Protein AF-A0A645GFH3-F1 (afdb_monomer_lite)

Sequence (127 aa):
MVKELVARLLRKVIYNSPSDTGTLKNGWVVETQREAEIRGAFGVNPNVTAYVKNIHVNMVGNVAEFIVDNPVEYAVYVEYGHRTSSHNRWVPGVFMLTISEKELQQNADKIVQQRLERLLRSVFDGH

Structure (mmCIF, N/CA/C/O backbone):
data_AF-A0A645GFH3-F1
#
_entry.id   AF-A0A645GFH3-F1
#
loop_
_atom_site.group_PDB
_atom_site.id
_atom_site.type_symbol
_atom_site.label_atom_id
_atom_site.label_alt_id
_atom_site.label_comp_id
_atom_site.label_asym_id
_atom_site.label_entity_id
_atom_site.label_seq_id
_atom_site.pdbx_PDB_ins_code
_atom_site.Cartn_x
_atom_site.Cartn_y
_atom_site.Cartn_z
_atom_site.occupancy
_atom_site.B_iso_or_equiv
_atom_site.auth_seq_id
_atom_site.auth_comp_id
_atom_site.auth_asym_id
_atom_site.auth_atom_id
_atom_site.pdbx_PDB_model_num
ATOM 1 N N . MET A 1 1 ? -12.978 2.933 12.411 1.00 80.75 1 MET A N 1
ATOM 2 C CA . MET A 1 1 ? -11.882 2.039 12.843 1.00 80.75 1 MET A CA 1
ATOM 3 C C . MET A 1 1 ? -11.250 1.325 11.653 1.00 80.75 1 MET A C 1
ATOM 5 O O . MET A 1 1 ? -10.073 1.540 11.426 1.00 80.75 1 MET A O 1
ATOM 9 N N . VAL A 1 2 ? -12.011 0.583 10.836 1.00 87.81 2 VAL A N 1
ATOM 10 C CA . VAL A 1 2 ? -11.480 -0.155 9.665 1.00 87.81 2 VAL A CA 1
ATOM 11 C C . VAL A 1 2 ? -10.651 0.728 8.726 1.00 87.81 2 VAL A C 1
ATOM 13 O O . VAL A 1 2 ? -9.484 0.443 8.497 1.00 87.81 2 VAL A O 1
ATOM 16 N N . LYS A 1 3 ? -11.187 1.876 8.288 1.00 91.38 3 LYS A N 1
ATOM 17 C CA . LYS A 1 3 ? -10.447 2.843 7.455 1.00 91.38 3 LYS A CA 1
ATOM 18 C C . LYS A 1 3 ? -9.120 3.316 8.078 1.00 91.38 3 LYS A C 1
ATOM 20 O O . LYS A 1 3 ? -8.170 3.587 7.357 1.00 91.38 3 LYS A O 1
ATOM 25 N N . GLU A 1 4 ? -9.011 3.384 9.408 1.00 91.12 4 GLU A N 1
ATOM 26 C CA . GLU A 1 4 ? -7.737 3.715 10.067 1.00 91.12 4 GLU A CA 1
ATOM 27 C C . GLU A 1 4 ? -6.715 2.580 9.916 1.00 91.12 4 GLU A C 1
ATOM 29 O O . GLU A 1 4 ? -5.546 2.852 9.645 1.00 91.12 4 GLU A O 1
ATOM 34 N N . LEU A 1 5 ? -7.147 1.323 10.048 1.00 91.25 5 LEU A N 1
ATOM 35 C CA . LEU A 1 5 ? -6.289 0.156 9.832 1.00 91.25 5 LEU A CA 1
ATOM 36 C C . LEU A 1 5 ? -5.828 0.072 8.373 1.00 91.25 5 LEU A C 1
ATOM 38 O O . LEU A 1 5 ? -4.632 -0.072 8.136 1.00 91.25 5 LEU A O 1
ATOM 42 N N . VAL A 1 6 ? -6.733 0.290 7.411 1.00 93.44 6 VAL A N 1
ATOM 43 C CA . VAL A 1 6 ? -6.389 0.369 5.978 1.00 93.44 6 VAL A CA 1
ATOM 44 C C . VAL A 1 6 ? -5.367 1.480 5.724 1.00 93.44 6 VAL A C 1
ATOM 46 O O . VAL A 1 6 ? -4.348 1.256 5.079 1.00 93.44 6 VAL A O 1
ATOM 49 N N . ALA A 1 7 ? -5.579 2.678 6.279 1.00 95.38 7 ALA A N 1
ATOM 50 C CA . ALA A 1 7 ? -4.629 3.778 6.124 1.00 95.38 7 ALA A CA 1
ATOM 51 C C . ALA A 1 7 ? -3.250 3.456 6.719 1.00 95.38 7 ALA A C 1
ATOM 53 O O . ALA A 1 7 ? -2.231 3.875 6.172 1.00 95.38 7 ALA A O 1
ATOM 54 N N . ARG A 1 8 ? -3.191 2.725 7.837 1.00 95.00 8 ARG A N 1
ATOM 55 C CA . ARG A 1 8 ? -1.926 2.284 8.442 1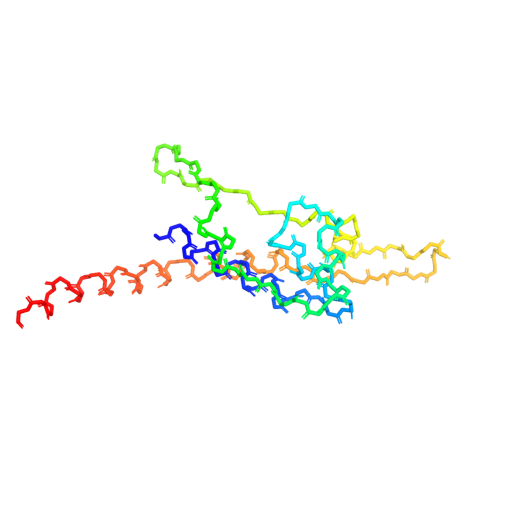.00 95.00 8 ARG A CA 1
ATOM 56 C C . ARG A 1 8 ? -1.227 1.236 7.583 1.00 95.00 8 ARG A C 1
ATOM 58 O O . ARG A 1 8 ? -0.021 1.369 7.389 1.00 95.00 8 ARG A O 1
ATOM 65 N N . LEU A 1 9 ? -1.972 0.267 7.046 1.00 95.56 9 LEU A N 1
ATOM 66 C CA . LEU A 1 9 ? -1.456 -0.718 6.094 1.00 95.56 9 LEU A CA 1
ATOM 67 C C . LEU A 1 9 ? -0.838 -0.021 4.881 1.00 95.56 9 LEU A C 1
ATOM 69 O O . LEU A 1 9 ? 0.336 -0.221 4.589 1.00 95.56 9 LEU A O 1
ATOM 73 N N . LEU A 1 10 ? -1.603 0.870 4.242 1.00 97.06 10 LEU A N 1
ATOM 74 C CA . LEU A 1 10 ? -1.177 1.599 3.048 1.00 97.06 10 LEU A CA 1
ATOM 75 C C . LEU A 1 10 ? 0.064 2.460 3.303 1.00 97.06 10 LEU A C 1
ATOM 77 O O . LEU A 1 10 ? 1.001 2.461 2.513 1.00 97.06 10 LEU A O 1
ATOM 81 N N . ARG A 1 11 ? 0.128 3.165 4.437 1.00 97.19 11 ARG A N 1
ATOM 82 C CA . ARG A 1 11 ? 1.332 3.935 4.792 1.00 97.19 11 ARG A CA 1
ATOM 83 C C . ARG A 1 11 ? 2.558 3.042 4.963 1.00 97.19 11 ARG A C 1
ATOM 85 O O . ARG A 1 11 ? 3.637 3.436 4.534 1.00 97.19 11 ARG A O 1
ATOM 92 N N . LYS A 1 12 ? 2.402 1.868 5.583 1.00 96.62 12 LYS A N 1
ATOM 93 C CA . LYS A 1 12 ? 3.500 0.912 5.773 1.00 96.62 12 LYS A CA 1
ATOM 94 C C . LYS A 1 12 ? 3.963 0.314 4.450 1.00 96.62 12 LYS A C 1
ATOM 96 O O . LYS A 1 12 ? 5.155 0.355 4.167 1.00 96.62 12 LYS A O 1
ATOM 101 N N . VAL A 1 13 ? 3.040 -0.145 3.606 1.00 97.19 13 VAL A N 1
ATOM 102 C CA . VAL A 1 13 ? 3.410 -0.757 2.324 1.00 97.19 13 VAL A CA 1
ATOM 103 C C . VAL A 1 13 ? 4.068 0.257 1.390 1.00 97.19 13 VAL A C 1
ATOM 105 O O . VAL A 1 13 ? 5.085 -0.054 0.777 1.00 97.19 13 VAL A O 1
ATOM 108 N N . ILE A 1 14 ? 3.590 1.506 1.360 1.00 96.94 14 ILE A N 1
ATOM 109 C CA . ILE A 1 14 ? 4.217 2.595 0.593 1.00 96.94 14 ILE A CA 1
ATOM 110 C C . ILE A 1 14 ? 5.607 2.937 1.141 1.00 96.94 14 ILE A C 1
ATOM 112 O O . ILE A 1 14 ? 6.514 3.231 0.362 1.00 96.94 14 ILE A O 1
ATOM 116 N N . TYR A 1 15 ? 5.792 2.902 2.464 1.00 95.81 15 TYR A N 1
ATOM 117 C CA . TYR A 1 15 ? 7.098 3.113 3.092 1.00 95.81 15 TYR A CA 1
ATOM 118 C C . TYR A 1 15 ? 8.093 2.002 2.729 1.00 95.81 15 TYR A C 1
ATOM 120 O O . TYR A 1 15 ? 9.229 2.301 2.369 1.00 95.81 15 TYR A O 1
ATOM 128 N N . ASN A 1 16 ? 7.643 0.746 2.753 1.00 95.44 16 ASN A N 1
ATOM 129 C CA . ASN A 1 16 ? 8.451 -0.425 2.406 1.00 95.44 16 ASN A CA 1
ATOM 130 C C . ASN A 1 16 ? 8.663 -0.589 0.892 1.00 95.44 16 ASN A C 1
ATOM 132 O O . ASN A 1 16 ? 9.517 -1.364 0.471 1.00 95.44 16 ASN A O 1
ATOM 136 N N . SER A 1 17 ? 7.901 0.129 0.065 1.00 95.56 17 SER A N 1
ATOM 137 C CA . SER A 1 17 ? 8.043 0.075 -1.387 1.00 95.56 17 SER A CA 1
ATOM 138 C C . SER A 1 17 ? 9.304 0.809 -1.852 1.00 95.56 17 SER A C 1
ATOM 140 O O . SER A 1 17 ? 9.501 1.974 -1.482 1.00 95.56 17 SER A O 1
ATOM 142 N N . PRO A 1 18 ? 10.135 0.192 -2.711 1.00 93.75 18 PRO A N 1
ATOM 143 C CA . PRO A 1 18 ? 11.244 0.876 -3.363 1.00 93.75 18 PRO A CA 1
ATOM 144 C C . PRO A 1 18 ? 10.805 2.145 -4.100 1.00 93.75 18 PRO A C 1
ATOM 146 O O . PRO A 1 18 ? 9.669 2.272 -4.557 1.00 93.75 18 PRO A O 1
ATOM 149 N N . SER A 1 19 ? 11.724 3.104 -4.200 1.00 86.62 19 SER A N 1
ATOM 150 C CA . SER A 1 19 ? 11.493 4.382 -4.871 1.00 86.62 19 SER A CA 1
ATOM 151 C C . SER A 1 19 ? 12.449 4.505 -6.050 1.00 86.62 19 SER A C 1
ATOM 153 O O . SER A 1 19 ? 13.606 4.866 -5.863 1.00 86.62 19 SER A O 1
ATOM 155 N N . ASP A 1 20 ? 11.968 4.175 -7.243 1.00 82.81 20 ASP A N 1
ATOM 156 C CA . ASP A 1 20 ? 12.676 4.344 -8.512 1.00 82.81 20 ASP A CA 1
ATOM 157 C C . ASP A 1 20 ? 12.148 5.585 -9.258 1.00 82.81 20 ASP A C 1
ATOM 159 O O . ASP A 1 20 ? 12.737 6.659 -9.198 1.00 82.81 20 ASP A O 1
ATOM 163 N N . THR A 1 21 ? 10.981 5.457 -9.879 1.00 83.50 21 THR A N 1
ATOM 164 C CA . THR A 1 21 ? 10.219 6.475 -10.607 1.00 83.50 21 THR A CA 1
ATOM 165 C C . THR A 1 21 ? 9.004 6.948 -9.807 1.00 83.50 21 THR A C 1
ATOM 167 O O . THR A 1 21 ? 8.289 7.848 -10.226 1.00 83.50 21 THR A O 1
ATOM 170 N N . GLY A 1 22 ? 8.728 6.322 -8.658 1.00 91.19 22 GLY A N 1
ATOM 171 C CA . GLY A 1 22 ? 7.527 6.580 -7.858 1.00 91.19 22 GLY A CA 1
ATOM 172 C C . GLY A 1 22 ? 6.282 5.832 -8.346 1.00 91.19 22 GLY A C 1
ATOM 173 O O . GLY A 1 22 ? 5.265 5.856 -7.651 1.00 91.19 22 GLY A O 1
ATOM 174 N N . THR A 1 23 ? 6.364 5.122 -9.475 1.00 96.31 23 THR A N 1
ATOM 175 C CA . THR A 1 23 ? 5.276 4.305 -10.038 1.00 96.31 23 THR A CA 1
ATOM 176 C C . THR A 1 23 ? 4.795 3.259 -9.036 1.00 96.31 23 THR A C 1
ATOM 178 O O . THR A 1 23 ? 3.620 3.234 -8.681 1.00 96.31 23 THR A O 1
ATOM 181 N N . LEU A 1 24 ? 5.712 2.466 -8.473 1.00 96.62 24 LEU A N 1
ATOM 182 C CA . LEU A 1 24 ? 5.364 1.387 -7.545 1.00 96.62 24 LEU A CA 1
ATOM 183 C C . LEU A 1 24 ? 4.672 1.895 -6.270 1.00 96.62 24 LEU A C 1
ATOM 185 O O . LEU A 1 24 ? 3.705 1.298 -5.803 1.00 96.62 24 LEU A O 1
ATOM 189 N N . LYS A 1 25 ? 5.131 3.033 -5.734 1.00 97.25 25 LYS A N 1
ATOM 190 C CA . LYS A 1 25 ? 4.520 3.689 -4.568 1.00 97.25 25 LYS A CA 1
ATOM 191 C C . LYS A 1 25 ? 3.129 4.234 -4.875 1.00 97.25 25 LYS A C 1
ATOM 193 O O . LYS A 1 25 ? 2.243 4.131 -4.030 1.00 97.25 25 LYS A O 1
ATOM 198 N N . ASN A 1 26 ? 2.941 4.821 -6.057 1.00 97.00 26 ASN A N 1
ATOM 199 C CA . ASN A 1 26 ? 1.637 5.316 -6.493 1.00 97.00 26 ASN A CA 1
ATOM 200 C C . ASN A 1 26 ? 0.658 4.179 -6.802 1.00 97.00 26 ASN A C 1
ATOM 202 O O . ASN A 1 26 ? -0.530 4.365 -6.566 1.00 97.00 26 ASN A O 1
ATOM 206 N N . GLY A 1 27 ? 1.146 3.009 -7.226 1.00 97.00 27 GLY A N 1
ATOM 207 C CA . GLY A 1 27 ? 0.339 1.812 -7.470 1.00 97.00 27 GLY A CA 1
ATOM 208 C C . GLY A 1 27 ? -0.576 1.425 -6.302 1.00 97.00 27 GLY A C 1
ATOM 209 O O . GLY A 1 27 ? -1.697 1.000 -6.521 1.00 97.00 27 GLY A O 1
ATOM 210 N N . TRP A 1 28 ? -0.170 1.675 -5.056 1.00 97.12 28 TRP A N 1
ATOM 211 C CA . TRP A 1 28 ? -0.988 1.370 -3.871 1.00 97.12 28 TRP A CA 1
ATOM 212 C C . TRP A 1 28 ? -2.205 2.285 -3.655 1.00 97.12 28 TRP A C 1
ATOM 214 O O . TRP A 1 28 ? -2.968 2.070 -2.713 1.00 97.12 28 TRP A O 1
ATOM 224 N N . VAL A 1 29 ? -2.352 3.359 -4.436 1.00 96.75 29 VAL A N 1
ATOM 225 C CA . VAL A 1 29 ? -3.429 4.355 -4.272 1.00 96.75 29 VAL A CA 1
ATOM 226 C C . VAL A 1 29 ? -4.119 4.715 -5.591 1.00 96.75 29 VAL A C 1
ATOM 228 O O . VAL A 1 29 ? -4.703 5.797 -5.697 1.00 96.75 29 VAL A O 1
ATOM 231 N N . VAL A 1 30 ? -4.024 3.838 -6.590 1.00 96.31 30 VAL A N 1
ATOM 232 C CA . VAL A 1 30 ? -4.632 3.991 -7.919 1.00 96.31 30 VAL A CA 1
ATOM 233 C C . VAL A 1 30 ? -5.137 2.647 -8.429 1.00 96.31 30 VAL A C 1
ATOM 235 O O . VAL A 1 30 ? -4.684 1.604 -7.974 1.00 96.31 30 VAL A O 1
ATOM 238 N N . GLU A 1 31 ? -6.042 2.673 -9.403 1.00 94.19 31 GLU A N 1
ATOM 239 C CA . GLU A 1 31 ? -6.673 1.454 -9.930 1.00 94.19 31 GLU A CA 1
ATOM 240 C C . GLU A 1 31 ? -5.916 0.845 -11.117 1.00 94.19 31 GLU A C 1
ATOM 242 O O . GLU A 1 31 ? -6.107 -0.320 -11.453 1.00 94.19 31 GLU A O 1
ATOM 247 N N . THR A 1 32 ? -5.064 1.624 -11.795 1.00 97.12 32 THR A N 1
ATOM 248 C CA . THR A 1 32 ? -4.397 1.178 -13.027 1.00 97.12 32 THR A CA 1
ATOM 249 C C . THR A 1 32 ? -2.909 1.495 -13.033 1.00 97.12 32 THR A C 1
ATOM 251 O O . THR A 1 32 ? -2.470 2.530 -12.523 1.00 97.12 32 THR A O 1
ATOM 254 N N . GLN A 1 33 ? -2.124 0.638 -13.693 1.00 97.19 33 GLN A N 1
ATOM 255 C CA . GLN A 1 33 ? -0.695 0.873 -13.908 1.00 97.19 33 GLN A CA 1
ATOM 256 C C . GLN A 1 33 ? -0.437 2.198 -14.634 1.00 97.19 33 GLN A C 1
ATOM 258 O O . GLN A 1 33 ? 0.432 2.960 -14.224 1.00 97.19 33 GLN A O 1
ATOM 263 N N . ARG A 1 34 ? -1.231 2.517 -15.664 1.00 97.56 34 ARG A N 1
ATOM 264 C CA . ARG A 1 34 ? -1.081 3.765 -16.425 1.00 97.56 34 ARG A CA 1
ATOM 265 C C . ARG A 1 34 ? -1.215 5.001 -15.534 1.00 97.56 34 ARG A C 1
ATOM 267 O O . ARG A 1 34 ? -0.467 5.961 -15.699 1.00 97.56 34 ARG A O 1
ATOM 274 N N . GLU A 1 35 ? -2.160 5.003 -14.596 1.00 96.81 35 GLU A N 1
ATOM 275 C CA . GLU A 1 35 ? -2.292 6.110 -13.645 1.00 96.81 35 GLU A CA 1
ATOM 276 C C . GLU A 1 35 ? -1.080 6.186 -12.704 1.00 96.81 35 GLU A C 1
ATOM 278 O O . GLU A 1 35 ? -0.564 7.278 -12.452 1.00 96.81 35 GLU A O 1
ATOM 283 N N . ALA A 1 36 ? -0.584 5.039 -12.230 1.00 97.06 36 ALA A N 1
ATOM 284 C CA . ALA A 1 36 ? 0.612 4.970 -11.393 1.00 97.06 36 ALA A CA 1
ATOM 285 C C . ALA A 1 36 ? 1.843 5.557 -12.105 1.00 97.06 36 ALA A C 1
ATOM 287 O O . ALA A 1 36 ? 2.567 6.360 -11.514 1.00 97.06 36 ALA A O 1
ATOM 288 N N . GLU A 1 37 ? 2.044 5.199 -13.375 1.00 96.69 37 GLU A N 1
ATOM 289 C CA . GLU A 1 37 ? 3.141 5.676 -14.226 1.00 96.69 37 GLU A CA 1
ATOM 290 C C . GLU A 1 37 ? 3.059 7.185 -14.461 1.00 96.69 37 GLU A C 1
ATOM 292 O O . GLU A 1 37 ? 4.050 7.891 -14.286 1.00 96.69 37 GLU A O 1
ATOM 297 N N . ILE A 1 38 ? 1.870 7.701 -14.799 1.00 96.88 38 ILE A N 1
ATOM 298 C CA . ILE A 1 38 ? 1.636 9.142 -14.973 1.00 96.88 38 ILE A CA 1
ATOM 299 C C . ILE A 1 38 ? 2.007 9.883 -13.685 1.00 96.88 38 ILE A C 1
ATOM 301 O O . ILE A 1 38 ? 2.774 10.845 -13.710 1.00 96.88 38 ILE A O 1
ATOM 305 N N . ARG A 1 39 ? 1.507 9.423 -12.535 1.00 96.62 39 ARG A N 1
ATOM 306 C CA . ARG A 1 39 ? 1.792 10.048 -11.236 1.00 96.62 39 ARG A CA 1
ATOM 307 C C . ARG A 1 39 ? 3.273 9.987 -10.880 1.00 96.62 39 ARG A C 1
ATOM 309 O O . ARG A 1 39 ? 3.803 10.981 -10.389 1.00 96.62 39 ARG A O 1
ATOM 316 N N . GLY A 1 40 ? 3.934 8.862 -11.155 1.00 95.12 40 GLY A N 1
ATOM 317 C CA . GLY A 1 40 ? 5.378 8.707 -10.996 1.00 95.12 40 GLY A CA 1
ATOM 318 C C . GLY A 1 40 ? 6.162 9.700 -11.856 1.00 95.12 40 GLY A C 1
ATOM 319 O O . GLY A 1 40 ? 6.987 10.449 -11.337 1.00 95.12 40 GLY A O 1
ATOM 320 N N . ALA A 1 41 ? 5.824 9.804 -13.144 1.00 95.12 41 ALA A N 1
ATOM 321 C CA . ALA A 1 41 ? 6.462 10.726 -14.084 1.00 95.12 41 ALA A CA 1
ATOM 322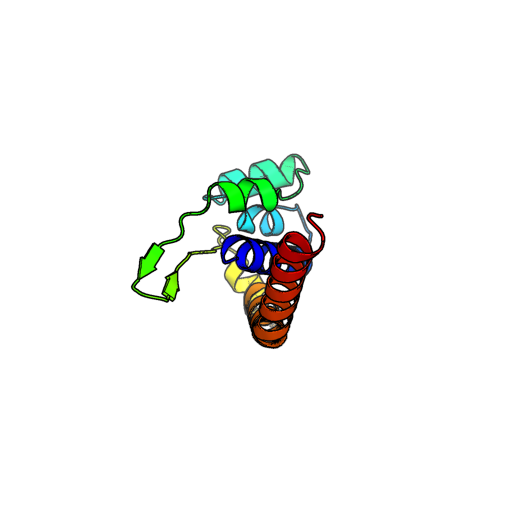 C C . ALA A 1 41 ? 6.329 12.204 -13.670 1.00 95.12 41 ALA A C 1
ATOM 324 O O . ALA A 1 41 ? 7.246 12.991 -13.895 1.00 95.12 41 ALA A O 1
ATOM 325 N N . PHE A 1 42 ? 5.217 12.577 -13.028 1.00 95.12 42 PHE A N 1
ATOM 326 C CA . PHE A 1 42 ? 4.991 13.926 -12.493 1.00 95.12 42 PHE A CA 1
ATOM 327 C C . PHE A 1 42 ? 5.463 14.117 -11.040 1.00 95.12 42 PHE A C 1
ATOM 329 O O . PHE A 1 42 ? 5.224 15.176 -10.459 1.00 95.12 42 PHE A O 1
ATOM 336 N N . GLY A 1 43 ? 6.113 13.122 -10.427 1.00 93.38 43 GLY A N 1
ATOM 337 C CA . GLY A 1 43 ? 6.618 13.218 -9.052 1.00 93.38 43 GLY A CA 1
ATOM 338 C C . GLY A 1 43 ? 5.518 13.371 -7.995 1.00 93.38 43 GLY A C 1
ATOM 339 O O . GLY A 1 43 ? 5.742 13.952 -6.932 1.00 93.38 43 GLY A O 1
ATOM 340 N N . VAL A 1 44 ? 4.310 12.884 -8.280 1.00 95.25 44 VAL A N 1
ATOM 341 C CA . VAL A 1 44 ? 3.169 12.970 -7.365 1.00 95.25 44 VAL A CA 1
ATOM 342 C C . VAL A 1 44 ? 3.357 11.978 -6.220 1.00 95.25 44 VAL A C 1
ATOM 344 O O . VAL A 1 44 ? 3.592 10.788 -6.435 1.00 95.25 44 VAL A O 1
ATOM 347 N N . ASN A 1 45 ? 3.197 12.457 -4.986 1.00 94.25 45 ASN A N 1
ATOM 348 C CA . ASN A 1 45 ? 3.224 11.599 -3.807 1.00 94.25 45 ASN A CA 1
ATOM 349 C C . ASN A 1 45 ? 1.877 10.875 -3.605 1.00 94.25 45 ASN A C 1
ATOM 351 O O . ASN A 1 45 ? 0.815 11.484 -3.792 1.00 94.25 45 ASN A O 1
ATOM 355 N N . PRO A 1 46 ? 1.887 9.608 -3.150 1.00 95.25 46 PRO A N 1
ATOM 356 C CA . PRO A 1 46 ? 0.667 8.884 -2.813 1.00 95.25 46 PRO A CA 1
ATOM 357 C C . PRO A 1 46 ? -0.162 9.594 -1.734 1.00 95.25 46 PRO A C 1
ATOM 359 O O . PRO A 1 46 ? 0.339 9.918 -0.655 1.00 95.25 46 PRO A O 1
ATOM 362 N N . ASN A 1 47 ? -1.460 9.784 -1.984 1.00 95.56 47 ASN A N 1
ATOM 363 C CA . ASN A 1 47 ? -2.382 10.374 -1.011 1.00 95.56 47 ASN A CA 1
ATOM 364 C C . ASN A 1 47 ? -3.274 9.297 -0.377 1.00 95.56 47 ASN A C 1
ATOM 366 O O . ASN A 1 47 ? -4.414 9.080 -0.789 1.00 95.56 47 ASN A O 1
ATOM 370 N N . VAL A 1 48 ? -2.749 8.645 0.664 1.00 96.88 48 VAL A N 1
ATOM 371 C CA . VAL A 1 48 ? -3.443 7.563 1.386 1.00 96.88 48 VAL A CA 1
ATOM 372 C C . VAL A 1 48 ? -4.776 8.026 1.973 1.00 96.88 48 VAL A C 1
ATOM 374 O O . VAL A 1 48 ? -5.762 7.298 1.922 1.00 96.88 48 VAL A O 1
ATOM 377 N N . THR A 1 49 ? -4.832 9.237 2.532 1.00 95.56 49 THR A N 1
ATOM 378 C CA . THR A 1 49 ? -6.052 9.750 3.173 1.00 95.56 49 THR A CA 1
ATOM 379 C C . THR A 1 49 ? -7.180 9.923 2.158 1.00 95.56 49 THR A C 1
ATOM 381 O O . THR A 1 49 ? -8.316 9.549 2.446 1.00 95.56 49 THR A O 1
ATOM 384 N N . ALA A 1 50 ? -6.872 10.456 0.971 1.00 94.88 50 ALA A N 1
ATOM 385 C CA . ALA A 1 50 ? -7.851 10.604 -0.101 1.00 94.88 50 ALA A CA 1
ATOM 386 C C . ALA A 1 50 ? -8.332 9.241 -0.621 1.00 94.88 50 ALA A C 1
ATOM 388 O O . ALA A 1 50 ? -9.537 9.036 -0.743 1.00 94.88 50 ALA A O 1
ATOM 389 N N . TYR A 1 51 ? -7.413 8.298 -0.840 1.00 95.06 51 TYR A N 1
ATOM 390 C CA . TYR A 1 51 ? -7.742 6.949 -1.306 1.00 95.06 51 TYR A CA 1
ATOM 391 C C . TYR A 1 51 ? -8.661 6.205 -0.322 1.00 95.06 51 TYR A C 1
ATOM 393 O O . TYR A 1 51 ? -9.764 5.783 -0.662 1.00 95.06 51 TYR A O 1
ATOM 401 N N . VAL A 1 52 ? -8.273 6.151 0.955 1.00 95.25 52 VAL A N 1
ATOM 402 C CA . VAL A 1 52 ? -9.031 5.467 2.017 1.00 95.25 52 VAL A CA 1
ATOM 403 C C . VAL A 1 52 ? -10.403 6.095 2.267 1.00 95.25 52 VAL A C 1
ATOM 405 O O . VAL A 1 52 ? -11.325 5.421 2.733 1.00 95.25 52 VAL A O 1
ATOM 408 N N . LYS A 1 53 ? -10.584 7.387 1.970 1.00 94.38 53 LYS A N 1
ATOM 409 C CA . LYS A 1 53 ? -11.903 8.020 2.072 1.00 94.38 53 LYS A CA 1
ATOM 410 C C . LYS A 1 53 ? -12.913 7.322 1.156 1.00 94.38 53 LYS A C 1
ATOM 412 O O . LYS A 1 53 ? -14.039 7.093 1.606 1.00 94.38 53 LYS A O 1
ATOM 417 N N . ASN A 1 54 ? -12.477 6.930 -0.040 1.00 93.31 54 ASN A N 1
ATOM 418 C CA . ASN A 1 54 ? -13.309 6.362 -1.098 1.00 93.31 54 ASN A CA 1
ATOM 419 C C . ASN A 1 54 ? -13.248 4.828 -1.190 1.00 93.31 54 ASN A C 1
ATOM 421 O O . ASN A 1 54 ? -14.018 4.254 -1.951 1.00 93.31 54 ASN A O 1
ATOM 425 N N . ILE A 1 55 ? -12.386 4.161 -0.411 1.00 92.75 55 ILE A N 1
ATOM 426 C CA . ILE A 1 55 ? -12.289 2.696 -0.435 1.00 92.75 55 ILE A CA 1
ATOM 427 C C . ILE A 1 55 ? -13.618 2.035 -0.047 1.00 92.75 55 ILE A C 1
ATOM 429 O O . ILE A 1 55 ? -14.278 2.442 0.923 1.00 92.75 55 ILE A O 1
ATOM 433 N N . HIS A 1 56 ? -13.983 0.999 -0.798 1.00 92.56 56 HIS A N 1
ATOM 434 C CA . HIS A 1 56 ? -15.136 0.164 -0.504 1.00 92.56 56 HIS A CA 1
ATOM 435 C C . HIS A 1 56 ? -14.807 -0.799 0.643 1.00 92.56 56 HIS A C 1
ATOM 437 O O . HIS A 1 56 ? -13.762 -1.449 0.639 1.00 92.56 56 HIS A O 1
ATOM 443 N N . VAL A 1 57 ? -15.688 -0.863 1.641 1.00 92.06 57 VAL A N 1
ATOM 444 C CA . VAL A 1 57 ? -15.566 -1.782 2.778 1.00 92.06 57 VAL A CA 1
ATOM 445 C C . VAL A 1 57 ? -16.867 -2.563 2.875 1.00 92.06 57 VAL A C 1
ATOM 447 O O . VAL A 1 57 ? -17.913 -1.976 3.155 1.00 92.06 57 VAL A O 1
ATOM 450 N N . ASN A 1 58 ? -16.782 -3.870 2.660 1.00 93.25 58 ASN A N 1
ATOM 451 C CA . ASN A 1 58 ? -17.897 -4.796 2.789 1.00 93.25 58 ASN A CA 1
ATOM 452 C C . ASN A 1 58 ? -18.002 -5.256 4.241 1.00 93.25 58 ASN A C 1
ATOM 454 O O . ASN A 1 58 ? -17.005 -5.630 4.853 1.00 93.25 58 ASN A O 1
ATOM 458 N N . MET A 1 59 ? -19.207 -5.224 4.802 1.00 90.50 59 MET A N 1
ATOM 459 C CA . MET A 1 59 ? -19.467 -5.728 6.149 1.00 90.50 59 MET A CA 1
ATOM 460 C C . MET A 1 59 ? -20.232 -7.044 6.040 1.00 90.50 59 MET A C 1
ATOM 462 O O . MET A 1 59 ? -21.374 -7.058 5.582 1.00 90.50 59 MET A O 1
ATOM 466 N N . VAL A 1 60 ? -19.611 -8.136 6.482 1.00 91.94 60 VAL A N 1
ATOM 467 C CA . VAL A 1 60 ? -20.218 -9.470 6.544 1.00 91.94 60 VAL A CA 1
ATOM 468 C C . VAL A 1 60 ? -20.328 -9.862 8.015 1.00 91.94 60 VAL A C 1
ATOM 470 O O . VAL A 1 60 ? -19.368 -10.307 8.643 1.00 91.94 60 VAL A O 1
ATOM 473 N N . GLY A 1 61 ? -21.499 -9.618 8.608 1.00 90.94 61 GLY A N 1
ATOM 474 C CA . GLY A 1 61 ? -21.701 -9.769 10.051 1.00 90.94 61 GLY A CA 1
ATOM 475 C C . GLY A 1 61 ? -20.819 -8.801 10.848 1.00 90.94 61 GLY A C 1
ATOM 476 O O . GLY A 1 61 ? -21.003 -7.587 10.781 1.00 90.94 61 GLY A O 1
ATOM 477 N N . ASN A 1 62 ? -19.862 -9.340 11.604 1.00 87.19 62 ASN A N 1
ATOM 478 C CA . ASN A 1 62 ? -18.867 -8.580 12.369 1.00 87.19 6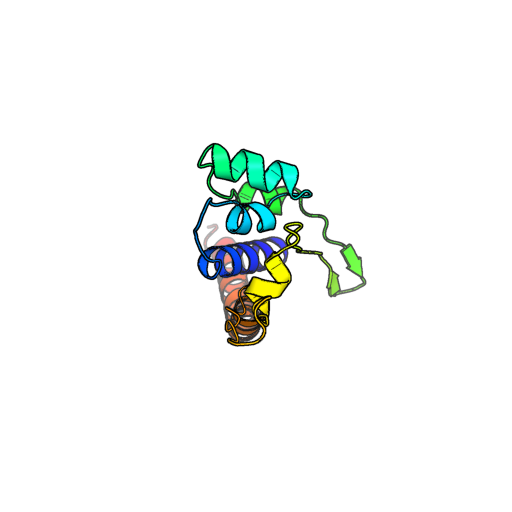2 ASN A CA 1
ATOM 479 C C . ASN A 1 62 ? -17.499 -8.469 11.666 1.00 87.19 62 ASN A C 1
ATOM 481 O O . ASN A 1 62 ? -16.568 -7.908 12.246 1.00 87.19 62 ASN A O 1
ATOM 485 N N . VAL A 1 63 ? -17.369 -8.987 10.443 1.00 87.69 63 VAL A N 1
ATOM 486 C CA . VAL A 1 63 ? -16.133 -8.945 9.655 1.00 87.69 63 VAL A CA 1
ATOM 487 C C . VAL A 1 63 ? -16.196 -7.787 8.665 1.00 87.69 63 VAL A C 1
ATOM 489 O O . VAL A 1 63 ? -17.204 -7.589 7.986 1.00 87.69 63 VAL A O 1
ATOM 492 N N . ALA A 1 64 ? -15.112 -7.016 8.597 1.00 89.19 64 ALA A N 1
ATOM 493 C CA . ALA A 1 64 ? -14.928 -5.969 7.604 1.00 89.19 64 ALA A CA 1
ATOM 494 C C . ALA A 1 64 ? -13.930 -6.434 6.542 1.00 89.19 64 ALA A C 1
ATOM 496 O O . ALA A 1 64 ? -12.770 -6.699 6.8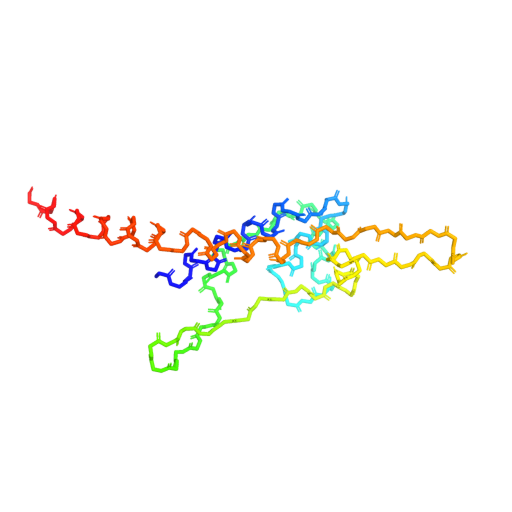57 1.00 89.19 64 ALA A O 1
ATOM 497 N N . GLU A 1 65 ? -14.375 -6.486 5.295 1.00 91.56 65 GLU A N 1
ATOM 498 C CA . GLU A 1 65 ? -13.593 -6.909 4.138 1.00 91.56 65 GLU A CA 1
ATOM 499 C C . GLU A 1 65 ? -13.298 -5.710 3.234 1.00 91.56 65 GLU A C 1
ATOM 501 O O . GLU A 1 65 ? -14.149 -4.851 2.998 1.00 91.56 65 GLU A O 1
ATOM 506 N N . PHE A 1 66 ? -12.071 -5.637 2.730 1.00 91.06 66 PHE A N 1
ATOM 507 C CA . PHE A 1 66 ? -11.623 -4.617 1.788 1.00 91.06 66 PHE A CA 1
ATOM 508 C C . PHE A 1 66 ? -10.515 -5.203 0.911 1.00 91.06 66 PHE A C 1
ATOM 510 O O . PHE A 1 66 ? -9.859 -6.168 1.301 1.00 91.06 66 PHE A O 1
ATOM 517 N N . ILE A 1 67 ? -10.289 -4.603 -0.256 1.00 90.94 67 ILE A N 1
ATOM 518 C CA . ILE A 1 67 ? -9.241 -5.023 -1.189 1.00 90.94 67 ILE A CA 1
ATOM 519 C C . ILE A 1 67 ? -8.210 -3.901 -1.298 1.00 90.94 67 ILE A C 1
ATOM 521 O O . ILE A 1 67 ? -8.561 -2.728 -1.426 1.00 90.94 67 ILE A O 1
ATOM 525 N N . VAL A 1 68 ? -6.936 -4.274 -1.197 1.00 91.19 68 VAL A N 1
ATOM 526 C CA . VAL A 1 68 ? -5.789 -3.422 -1.513 1.00 91.19 68 VAL A CA 1
ATOM 527 C C . VAL A 1 68 ? -4.882 -4.226 -2.426 1.00 91.19 68 VAL A C 1
ATOM 529 O O . VAL A 1 68 ? -4.367 -5.268 -2.026 1.00 91.19 68 VAL A O 1
ATOM 532 N N . ASP A 1 69 ? -4.675 -3.720 -3.628 1.00 94.62 69 ASP A N 1
ATOM 533 C CA . ASP A 1 69 ? -3.795 -4.289 -4.633 1.00 94.62 69 ASP A CA 1
ATOM 534 C C . ASP A 1 69 ? -2.859 -3.214 -5.200 1.00 94.62 69 ASP A C 1
ATOM 536 O O . ASP A 1 69 ? -2.992 -2.021 -4.919 1.00 94.62 69 ASP A O 1
ATOM 540 N N . ASN A 1 70 ? -1.848 -3.663 -5.941 1.00 96.94 70 ASN A N 1
ATOM 541 C CA . ASN A 1 70 ? -0.962 -2.794 -6.698 1.00 96.94 70 ASN A CA 1
ATOM 542 C C . ASN A 1 70 ? -1.058 -3.217 -8.171 1.00 96.94 70 ASN A C 1
ATOM 544 O O . ASN A 1 70 ? -0.620 -4.325 -8.491 1.00 96.94 70 ASN A O 1
ATOM 548 N N . PRO A 1 71 ? -1.603 -2.372 -9.064 1.00 97.06 71 PRO A N 1
ATOM 549 C CA . PRO A 1 71 ? -1.877 -2.744 -10.447 1.00 97.06 71 PRO A CA 1
ATOM 550 C C . PRO A 1 71 ? -0.613 -2.777 -11.316 1.00 97.06 71 PRO A C 1
ATOM 552 O O . PRO A 1 71 ? -0.700 -3.071 -12.504 1.00 97.06 71 PRO A O 1
ATOM 555 N N . VAL A 1 72 ? 0.554 -2.431 -10.764 1.00 97.00 72 VAL A N 1
ATOM 556 C CA . VAL A 1 72 ? 1.827 -2.433 -11.485 1.00 97.00 72 VAL A CA 1
ATOM 557 C C . VAL A 1 72 ? 2.262 -3.875 -11.739 1.00 97.00 72 VAL A C 1
ATOM 559 O O . VAL A 1 72 ? 2.528 -4.621 -10.799 1.00 97.00 72 VAL A O 1
ATOM 562 N N . GLU A 1 73 ? 2.397 -4.250 -13.011 1.00 95.56 73 GLU A N 1
ATOM 563 C CA . GLU A 1 73 ? 2.682 -5.622 -13.457 1.00 95.56 73 GLU A CA 1
ATOM 564 C C . GLU A 1 73 ? 3.909 -6.227 -12.762 1.00 95.56 73 GLU A C 1
ATOM 566 O O . GLU A 1 73 ? 3.902 -7.385 -12.341 1.00 95.56 73 GLU A O 1
ATOM 571 N N . TYR A 1 74 ? 4.956 -5.422 -12.562 1.00 94.31 74 TYR A N 1
ATOM 572 C CA . TYR A 1 74 ? 6.186 -5.890 -11.935 1.00 94.31 74 TYR A CA 1
ATOM 573 C C . TYR A 1 74 ? 6.172 -5.884 -10.397 1.00 94.31 74 TYR A C 1
ATOM 575 O O . TYR A 1 74 ? 7.156 -6.304 -9.782 1.00 94.31 74 TYR A O 1
ATOM 583 N N . ALA A 1 75 ? 5.086 -5.444 -9.748 1.00 96.06 75 ALA A N 1
ATOM 584 C CA . ALA A 1 75 ? 5.007 -5.346 -8.288 1.00 96.06 75 ALA A CA 1
ATOM 585 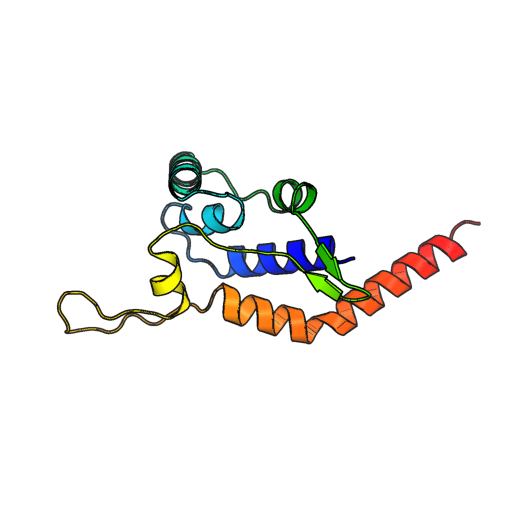C C . ALA A 1 75 ? 5.227 -6.700 -7.600 1.00 96.06 75 ALA A C 1
ATOM 587 O O . ALA A 1 75 ? 5.927 -6.768 -6.592 1.00 96.06 75 ALA A O 1
ATOM 588 N N . VAL A 1 76 ? 4.709 -7.789 -8.177 1.00 95.38 76 VAL A N 1
ATOM 589 C CA . VAL A 1 76 ? 4.868 -9.150 -7.636 1.00 95.38 76 VAL A CA 1
ATOM 590 C C . VAL A 1 76 ? 6.333 -9.606 -7.611 1.00 95.38 76 VAL A C 1
ATOM 592 O O . VAL A 1 76 ? 6.772 -10.254 -6.660 1.00 95.38 76 VAL A O 1
ATOM 595 N N . TYR A 1 77 ? 7.121 -9.213 -8.616 1.00 94.81 77 TYR A N 1
ATOM 596 C CA . TYR A 1 77 ? 8.548 -9.530 -8.691 1.00 94.81 77 TYR A CA 1
ATOM 597 C C . TYR A 1 77 ? 9.371 -8.733 -7.679 1.00 94.81 77 TYR A C 1
ATOM 599 O O . TYR A 1 77 ? 10.443 -9.181 -7.275 1.00 94.81 77 TYR A O 1
ATOM 607 N N . VAL A 1 78 ? 8.883 -7.556 -7.277 1.00 95.56 78 VAL A N 1
ATOM 608 C CA . VAL A 1 78 ? 9.473 -6.760 -6.195 1.00 95.56 78 VAL A CA 1
ATOM 609 C C . VAL A 1 78 ? 9.042 -7.302 -4.835 1.00 95.56 78 VAL A C 1
ATOM 611 O O . VAL A 1 78 ? 9.855 -7.342 -3.917 1.00 95.56 78 VAL A O 1
ATOM 614 N N . GLU A 1 79 ? 7.798 -7.764 -4.700 1.00 97.00 79 GLU A N 1
ATOM 615 C CA . GLU A 1 79 ? 7.281 -8.365 -3.468 1.00 97.00 79 GLU A CA 1
ATOM 616 C C . GLU A 1 79 ? 8.060 -9.637 -3.111 1.00 97.00 79 GLU A C 1
ATOM 618 O O . GLU A 1 79 ? 8.646 -9.711 -2.032 1.00 97.00 79 GLU A O 1
ATOM 623 N N . TYR A 1 80 ? 8.130 -10.604 -4.029 1.00 96.81 80 TYR A N 1
ATOM 624 C CA . TYR A 1 80 ? 8.650 -11.948 -3.742 1.00 96.81 80 TYR A CA 1
ATOM 625 C C . TYR A 1 80 ? 10.042 -12.231 -4.320 1.00 96.81 80 TYR A C 1
ATOM 627 O O . TYR A 1 80 ? 10.659 -13.246 -3.988 1.00 96.81 80 TYR A O 1
ATOM 635 N N . GLY A 1 81 ? 10.573 -11.325 -5.139 1.00 94.69 81 GLY A N 1
ATOM 636 C CA . GLY A 1 81 ? 11.817 -11.540 -5.867 1.00 94.69 81 GLY A CA 1
ATOM 637 C C . GLY A 1 81 ? 11.598 -12.302 -7.172 1.00 94.69 81 GLY A C 1
ATOM 638 O O . GLY A 1 81 ? 10.516 -12.816 -7.456 1.00 94.69 81 GLY A O 1
ATOM 639 N N . HIS A 1 82 ? 12.636 -12.356 -8.003 1.00 93.00 82 HIS A N 1
ATOM 640 C CA . HIS A 1 82 ? 12.574 -13.020 -9.303 1.00 93.00 82 HIS A CA 1
ATOM 641 C C . HIS A 1 82 ? 13.954 -13.476 -9.787 1.00 93.00 82 HIS A C 1
ATOM 643 O O . HIS A 1 82 ? 15.000 -12.977 -9.362 1.00 93.00 82 HIS A O 1
ATOM 649 N N . ARG A 1 83 ? 13.965 -14.432 -10.723 1.00 89.38 83 ARG A N 1
ATOM 650 C CA . ARG A 1 83 ? 15.169 -14.762 -11.494 1.00 89.38 83 ARG A CA 1
ATOM 651 C C . ARG A 1 83 ? 15.362 -13.726 -12.592 1.00 89.38 83 ARG A C 1
ATOM 653 O O . ARG A 1 83 ? 14.416 -13.361 -13.279 1.00 89.38 83 ARG A O 1
ATOM 660 N N . THR A 1 84 ? 16.602 -13.299 -12.781 1.00 84.12 84 THR A N 1
ATOM 661 C CA . THR A 1 84 ? 16.981 -12.466 -13.928 1.00 84.12 84 THR A CA 1
ATOM 662 C C . THR A 1 84 ? 16.870 -13.258 -15.232 1.00 84.12 84 THR A C 1
ATOM 664 O O . THR A 1 84 ? 17.157 -14.456 -15.259 1.00 84.12 84 THR A O 1
ATOM 667 N N . SER A 1 85 ? 16.503 -12.590 -16.329 1.00 78.75 85 SER A N 1
ATOM 668 C CA . SER A 1 85 ? 16.300 -13.217 -17.647 1.00 78.75 85 SER A CA 1
ATOM 669 C C . SER A 1 85 ? 17.547 -13.926 -18.194 1.00 78.75 85 SER A C 1
ATOM 671 O O . SER A 1 85 ? 17.448 -14.830 -19.017 1.00 78.75 85 SER A O 1
ATOM 673 N N . SER A 1 86 ? 18.736 -13.556 -17.710 1.00 76.88 86 SER A N 1
ATOM 674 C CA . SER A 1 86 ? 20.011 -14.203 -18.039 1.00 76.88 86 SER A CA 1
ATOM 675 C C . SER A 1 86 ? 20.293 -15.476 -17.230 1.00 76.88 86 SER A C 1
ATOM 677 O O . SER A 1 86 ? 21.372 -16.039 -17.367 1.00 76.88 86 SER A O 1
ATOM 679 N N . HIS A 1 87 ? 19.354 -15.931 -16.388 1.00 70.19 87 HIS A N 1
ATOM 680 C CA . HIS A 1 87 ? 19.411 -17.147 -15.557 1.00 70.19 87 HIS A CA 1
ATOM 681 C C . HIS A 1 87 ? 20.568 -17.222 -14.542 1.00 70.19 87 HIS A C 1
ATOM 683 O O . HIS A 1 87 ? 20.670 -18.194 -13.797 1.00 70.19 87 HIS A O 1
ATOM 689 N N . ASN A 1 88 ? 21.394 -16.179 -14.441 1.00 79.38 88 ASN A N 1
ATOM 690 C CA . ASN A 1 88 ? 22.636 -16.196 -13.665 1.00 79.38 88 ASN A CA 1
ATOM 691 C C . ASN A 1 88 ? 22.511 -15.563 -12.272 1.00 79.38 88 ASN A C 1
ATOM 693 O O . ASN A 1 88 ? 23.468 -15.579 -11.499 1.00 79.38 88 ASN A O 1
ATOM 697 N N . ARG A 1 89 ? 21.364 -14.953 -11.944 1.00 88.69 89 ARG A N 1
ATOM 698 C CA . ARG A 1 89 ? 21.184 -14.234 -10.675 1.00 88.69 89 ARG A CA 1
ATOM 699 C C . ARG A 1 89 ? 19.732 -14.225 -10.201 1.00 88.69 89 ARG A C 1
ATOM 701 O O . ARG A 1 89 ? 18.817 -14.016 -10.999 1.00 88.69 89 ARG A O 1
ATOM 708 N N . TRP A 1 90 ? 19.549 -14.412 -8.895 1.00 91.00 90 TRP A N 1
ATOM 709 C CA . TRP A 1 90 ? 18.299 -14.176 -8.172 1.00 91.00 90 TRP A CA 1
ATOM 710 C C . TRP A 1 90 ? 18.282 -12.755 -7.603 1.00 91.00 90 TRP A C 1
ATOM 712 O O . TRP A 1 90 ? 19.274 -12.315 -7.018 1.00 91.00 90 TRP A O 1
ATOM 722 N N . VAL A 1 91 ? 17.164 -12.054 -7.768 1.00 92.62 91 VAL A N 1
ATOM 723 C CA . VAL A 1 91 ? 16.889 -10.772 -7.116 1.00 92.62 91 VAL A CA 1
ATOM 724 C C . VAL A 1 91 ? 15.963 -11.050 -5.931 1.00 92.62 91 VAL A C 1
ATOM 726 O O . VAL A 1 91 ? 14.872 -11.579 -6.151 1.00 92.62 91 VAL A O 1
ATOM 729 N N . PRO A 1 92 ? 16.372 -10.748 -4.685 1.00 94.81 92 PRO A N 1
ATOM 730 C CA . PRO A 1 92 ? 15.528 -10.972 -3.518 1.00 94.81 92 PRO A CA 1
ATOM 731 C C . PRO A 1 92 ? 14.317 -10.032 -3.514 1.00 94.81 92 PRO A C 1
ATOM 733 O O . PRO A 1 92 ? 14.409 -8.890 -3.963 1.00 94.81 92 PRO A O 1
ATOM 736 N N . GLY A 1 93 ? 13.195 -10.522 -2.985 1.00 95.50 93 GLY A N 1
ATOM 737 C CA . GLY A 1 93 ? 12.000 -9.718 -2.748 1.00 95.50 93 GLY A CA 1
ATOM 738 C C . GLY A 1 93 ? 12.155 -8.770 -1.562 1.00 95.50 93 GLY A C 1
ATOM 739 O O . GLY A 1 93 ? 12.981 -8.985 -0.673 1.00 95.50 93 GLY A O 1
ATOM 740 N N . VAL A 1 94 ? 11.336 -7.723 -1.560 1.00 95.75 94 VAL A N 1
ATOM 741 C CA . VAL A 1 94 ? 11.271 -6.695 -0.512 1.00 95.75 94 VAL A CA 1
ATOM 742 C C . VAL A 1 94 ? 10.114 -6.956 0.457 1.00 95.75 94 VAL A C 1
ATOM 744 O O . VAL A 1 94 ? 10.116 -6.418 1.560 1.00 95.75 94 VAL A O 1
ATOM 747 N N . PHE A 1 95 ? 9.155 -7.814 0.083 1.00 96.88 95 PHE A N 1
ATOM 748 C CA . PHE A 1 95 ? 8.014 -8.202 0.918 1.00 96.88 95 PHE A CA 1
ATOM 749 C C . PHE A 1 95 ? 7.231 -6.994 1.454 1.00 96.88 95 PHE A C 1
ATOM 751 O O . PHE A 1 95 ? 6.909 -6.909 2.643 1.00 96.88 95 PHE A O 1
ATOM 758 N N . MET A 1 96 ? 6.961 -6.030 0.571 1.00 96.81 96 MET A N 1
ATOM 759 C CA . MET A 1 96 ? 6.354 -4.745 0.897 1.00 96.81 96 MET A CA 1
ATOM 760 C C . MET A 1 96 ? 5.032 -4.941 1.635 1.00 96.81 96 MET A C 1
ATOM 762 O O . MET A 1 96 ? 4.843 -4.377 2.717 1.00 96.81 96 MET A O 1
ATOM 766 N N . LEU A 1 97 ? 4.113 -5.719 1.058 1.00 96.69 97 LEU A N 1
ATOM 767 C CA . LEU A 1 97 ? 2.787 -5.946 1.629 1.00 96.69 97 LEU A CA 1
ATOM 768 C C . LEU A 1 97 ? 2.848 -6.990 2.740 1.00 96.69 97 LEU A C 1
ATOM 770 O O . LEU A 1 97 ? 2.304 -6.755 3.815 1.00 96.69 97 LEU A O 1
ATOM 774 N N . THR A 1 98 ? 3.581 -8.081 2.518 1.00 96.31 98 THR A N 1
ATOM 775 C CA . THR A 1 98 ? 3.703 -9.201 3.462 1.00 96.31 98 THR A CA 1
ATOM 776 C C . THR A 1 98 ? 4.223 -8.743 4.832 1.00 96.31 98 THR A C 1
ATOM 778 O O . THR A 1 98 ? 3.660 -9.093 5.872 1.00 96.31 98 THR A O 1
ATOM 781 N N . ILE A 1 99 ? 5.278 -7.918 4.869 1.00 96.19 99 ILE A N 1
ATOM 782 C CA . ILE A 1 99 ? 5.808 -7.378 6.132 1.00 96.19 99 ILE A CA 1
ATOM 783 C C . ILE A 1 99 ? 4.827 -6.369 6.737 1.00 96.19 99 ILE A C 1
ATOM 785 O O . ILE A 1 99 ? 4.565 -6.410 7.939 1.00 96.19 99 ILE A O 1
ATOM 789 N N . SER A 1 100 ? 4.250 -5.488 5.915 1.00 96.06 100 SER A N 1
ATOM 790 C CA . SER A 1 100 ? 3.317 -4.454 6.383 1.00 96.06 100 SER A CA 1
ATOM 791 C C . SER A 1 100 ? 2.063 -5.040 7.030 1.00 96.06 100 SER A C 1
ATOM 793 O O . SER A 1 100 ? 1.593 -4.520 8.043 1.00 96.06 100 SER A O 1
ATOM 795 N N . GLU A 1 101 ? 1.535 -6.123 6.462 1.00 93.75 101 GLU A N 1
ATOM 796 C CA . GLU A 1 101 ? 0.400 -6.867 6.997 1.00 93.75 101 GLU A CA 1
ATOM 797 C C . GLU A 1 101 ? 0.756 -7.510 8.339 1.00 93.75 101 GLU A C 1
ATOM 799 O O . GLU A 1 101 ? 0.064 -7.278 9.331 1.00 93.75 101 GLU A O 1
ATOM 804 N N . LYS A 1 102 ? 1.871 -8.249 8.402 1.00 94.94 102 LYS A N 1
ATOM 805 C CA . LYS A 1 102 ? 2.333 -8.897 9.635 1.00 94.94 102 LYS A CA 1
ATOM 806 C C . LYS A 1 102 ? 2.527 -7.889 10.766 1.00 94.94 102 LYS A C 1
ATOM 808 O O . LYS A 1 102 ? 2.086 -8.116 11.891 1.00 94.94 102 LYS A O 1
ATOM 813 N N . GLU A 1 103 ? 3.151 -6.752 10.476 1.00 93.38 103 GLU A N 1
ATOM 814 C CA . GLU A 1 103 ? 3.332 -5.682 11.455 1.00 93.38 103 GLU A CA 1
ATOM 815 C C . GLU A 1 103 ? 2.006 -5.046 11.882 1.00 93.38 103 GLU A C 1
ATOM 817 O O . GLU A 1 103 ? 1.854 -4.669 13.046 1.00 93.38 103 GLU A O 1
ATOM 822 N N . LEU A 1 104 ? 1.046 -4.887 10.966 1.00 91.88 104 LEU A N 1
ATOM 823 C CA . LEU A 1 104 ? -0.277 -4.378 11.314 1.00 91.88 104 LEU A CA 1
ATOM 824 C C . LEU A 1 104 ? -1.000 -5.352 12.243 1.00 91.88 104 LEU A C 1
ATOM 826 O O . LEU A 1 104 ? -1.516 -4.911 13.264 1.00 91.88 104 LEU A O 1
ATOM 830 N N . GLN A 1 105 ? -0.998 -6.646 11.916 1.00 90.12 105 GLN A N 1
ATOM 831 C CA . GLN A 1 105 ? -1.619 -7.699 12.722 1.00 90.12 105 GLN A CA 1
ATOM 832 C C . GLN A 1 105 ? -1.024 -7.737 14.134 1.00 90.12 105 GLN A C 1
ATOM 834 O O . GLN A 1 105 ? -1.764 -7.695 15.110 1.00 90.12 105 GLN A O 1
ATOM 839 N N . GLN A 1 106 ? 0.307 -7.695 14.257 1.00 91.56 106 GLN A N 1
ATOM 840 C CA . GLN A 1 106 ? 0.993 -7.662 15.557 1.00 91.56 106 GLN A CA 1
ATOM 841 C C . GLN A 1 106 ? 0.635 -6.439 16.411 1.00 91.56 106 GLN A C 1
ATOM 843 O O . GLN A 1 106 ? 0.698 -6.495 17.636 1.00 91.56 106 GLN A O 1
ATOM 848 N N . ASN A 1 107 ? 0.276 -5.321 15.776 1.00 89.50 107 ASN A N 1
ATOM 849 C CA . ASN A 1 107 ? -0.084 -4.082 16.462 1.00 89.50 107 ASN A CA 1
ATOM 850 C C . ASN A 1 107 ? -1.600 -3.840 16.524 1.00 89.50 107 ASN A C 1
ATOM 852 O O . ASN A 1 107 ? -2.015 -2.809 17.061 1.00 89.50 107 ASN A O 1
ATOM 856 N N . ALA A 1 108 ? -2.423 -4.738 15.976 1.00 85.25 108 ALA A N 1
ATOM 857 C CA . ALA A 1 108 ? -3.852 -4.509 15.789 1.00 85.25 108 ALA A CA 1
ATOM 858 C C . ALA A 1 108 ? -4.556 -4.275 17.129 1.00 85.25 108 ALA A C 1
ATOM 860 O O . ALA A 1 108 ? -5.213 -3.245 17.294 1.00 85.25 108 ALA A O 1
ATOM 861 N N . ASP A 1 109 ? -4.319 -5.147 18.110 1.00 84.50 109 ASP A N 1
ATOM 862 C CA . ASP A 1 109 ? -4.910 -5.049 19.451 1.00 84.50 109 ASP A CA 1
ATOM 863 C C . ASP A 1 109 ? -4.576 -3.714 20.118 1.00 84.50 109 ASP A C 1
ATOM 865 O O . ASP A 1 109 ? -5.455 -2.994 20.596 1.00 84.50 109 ASP A O 1
ATOM 869 N N . LYS A 1 110 ? -3.301 -3.314 20.057 1.00 89.81 110 LYS A N 1
ATOM 870 C CA . LYS A 1 110 ? -2.832 -2.036 20.601 1.00 89.81 110 LYS A CA 1
ATOM 871 C C . LYS A 1 110 ? -3.502 -0.843 19.916 1.00 89.81 110 LYS A C 1
ATOM 873 O O . LYS A 1 110 ? -3.865 0.124 20.582 1.00 89.81 110 LYS A O 1
ATOM 878 N N . ILE A 1 111 ? -3.666 -0.883 18.592 1.00 87.62 111 ILE A N 1
ATOM 879 C CA . ILE A 1 111 ? -4.321 0.192 17.833 1.00 87.62 111 ILE A CA 1
ATOM 880 C C . ILE A 1 111 ? -5.800 0.302 18.225 1.00 87.62 111 ILE A C 1
ATOM 882 O O . ILE A 1 111 ? -6.294 1.414 18.434 1.00 87.62 111 ILE A O 1
ATOM 886 N N . VAL A 1 112 ? -6.492 -0.833 18.349 1.00 83.56 112 VAL A N 1
ATOM 887 C CA . VAL A 1 112 ? -7.898 -0.890 18.769 1.00 83.56 112 VAL A CA 1
ATOM 888 C C . VAL A 1 112 ? -8.052 -0.335 20.183 1.00 83.56 112 VAL A C 1
ATOM 890 O O . VAL A 1 112 ? -8.873 0.560 20.393 1.00 83.56 112 VAL A O 1
ATOM 893 N N . GLN A 1 113 ? -7.211 -0.771 21.124 1.00 84.81 113 GLN A N 1
ATOM 894 C CA . GLN A 1 113 ? -7.233 -0.288 22.505 1.00 84.81 113 GLN A CA 1
ATOM 895 C C . GLN A 1 113 ? -7.012 1.229 22.584 1.00 84.81 113 GLN A C 1
ATOM 897 O O . GLN A 1 113 ? -7.812 1.944 23.182 1.00 84.81 113 GLN A O 1
ATOM 902 N N . GLN A 1 114 ? -5.992 1.759 21.903 1.00 88.25 114 GLN A N 1
ATOM 903 C CA . GLN A 1 114 ? -5.720 3.202 21.882 1.00 88.25 114 GLN A CA 1
ATOM 904 C C . GLN A 1 114 ? -6.855 4.024 21.261 1.00 88.25 114 GLN A C 1
ATOM 906 O O . GLN A 1 114 ? -6.995 5.219 21.551 1.00 88.25 114 GLN A O 1
ATOM 911 N N . ARG A 1 115 ? -7.628 3.434 20.340 1.00 84.31 115 ARG A N 1
ATOM 912 C CA . ARG A 1 115 ? -8.800 4.093 19.759 1.00 84.31 115 ARG A CA 1
ATOM 913 C C . ARG A 1 115 ? -9.972 4.071 20.734 1.00 84.31 115 ARG A C 1
ATOM 915 O O . ARG A 1 115 ? -10.624 5.103 20.869 1.00 84.31 115 ARG A O 1
ATOM 922 N N . LEU A 1 116 ? -10.201 2.948 21.414 1.00 84.50 116 LEU A N 1
ATOM 923 C CA . LEU A 1 116 ? -11.214 2.820 22.459 1.00 84.50 116 LEU A CA 1
ATOM 924 C C . LEU A 1 116 ? -10.959 3.814 23.596 1.00 84.50 116 LEU A C 1
ATOM 926 O O . LEU A 1 116 ? -11.847 4.589 23.931 1.00 84.50 116 LEU A O 1
ATOM 930 N N . GLU A 1 117 ? -9.733 3.875 24.116 1.00 89.25 117 GLU A N 1
ATOM 931 C CA . GLU A 1 117 ? -9.347 4.818 25.174 1.00 89.25 117 GLU A CA 1
ATOM 932 C C . GLU A 1 117 ? -9.581 6.277 24.768 1.00 89.25 117 GLU A C 1
ATOM 934 O O . GLU A 1 117 ? -10.100 7.062 25.558 1.00 89.25 117 GLU A O 1
ATOM 939 N N . ARG A 1 118 ? -9.249 6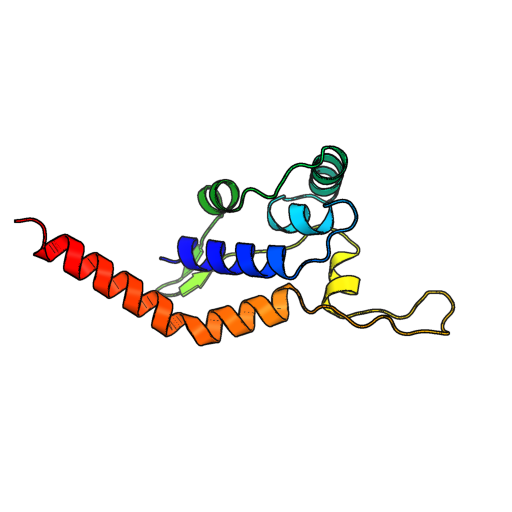.652 23.524 1.00 88.12 118 ARG A N 1
ATOM 940 C CA . ARG A 1 118 ? -9.523 8.002 23.003 1.00 88.12 118 ARG A CA 1
ATOM 941 C C . ARG A 1 118 ? -11.016 8.306 22.910 1.00 88.12 118 ARG A C 1
ATOM 943 O O . ARG A 1 118 ? -11.402 9.433 23.197 1.00 88.12 118 ARG A O 1
ATOM 950 N N . LEU A 1 119 ? -11.836 7.334 22.507 1.00 86.31 119 LEU A N 1
ATOM 951 C CA . LEU A 1 119 ? -13.290 7.502 22.455 1.00 86.31 119 LEU A CA 1
ATOM 952 C C . LEU A 1 119 ? -13.874 7.663 23.860 1.00 86.31 119 LEU A C 1
ATOM 954 O O . LEU A 1 119 ? -14.629 8.601 24.088 1.00 86.31 119 LEU A O 1
ATOM 958 N N . LEU A 1 120 ? -13.471 6.809 24.804 1.00 87.50 120 LEU A N 1
ATOM 959 C CA . LEU A 1 120 ? -13.903 6.905 26.198 1.00 87.50 120 LEU A CA 1
ATOM 960 C C . LEU A 1 120 ? -13.509 8.260 26.797 1.00 87.50 120 LEU A C 1
ATOM 962 O O . LEU A 1 120 ? -14.374 8.967 27.297 1.00 87.50 120 LEU A O 1
ATOM 966 N N . ARG A 1 121 ? -12.247 8.681 26.652 1.00 89.12 121 ARG A N 1
ATOM 967 C CA . ARG A 1 121 ? -11.795 10.017 27.081 1.00 89.12 121 ARG A CA 1
ATOM 968 C C . ARG A 1 121 ? -12.620 11.135 26.450 1.00 89.12 121 ARG A C 1
ATOM 970 O O . ARG A 1 121 ? -13.109 11.988 27.165 1.00 89.12 121 ARG A O 1
ATOM 977 N N . SER A 1 122 ? -12.873 11.092 25.138 1.00 86.19 122 SER A N 1
ATOM 978 C CA . SER A 1 122 ? -13.690 12.126 24.480 1.00 86.19 122 SER A CA 1
ATOM 979 C C . SER A 1 122 ? -15.135 12.206 24.983 1.00 86.19 122 SER A C 1
ATOM 981 O O . SER A 1 122 ? -15.753 13.256 24.859 1.00 86.19 122 SER A O 1
ATOM 983 N N . VAL A 1 123 ? -15.675 11.112 25.531 1.00 85.69 123 VAL A N 1
ATOM 984 C CA . VAL A 1 123 ? -17.014 11.081 26.134 1.00 85.69 123 VAL A CA 1
ATOM 985 C C . VAL A 1 123 ? -16.984 11.618 27.567 1.00 85.69 123 VAL A C 1
ATOM 987 O O . VAL A 1 123 ? -17.900 12.333 27.954 1.00 85.69 123 VAL A O 1
ATOM 990 N N . PHE A 1 124 ? -15.948 11.298 28.347 1.00 82.88 124 PHE A N 1
ATOM 991 C CA . PHE A 1 124 ? -15.858 11.681 29.762 1.00 82.88 124 PHE A CA 1
ATOM 992 C C . PHE A 1 124 ? -15.239 13.067 30.007 1.00 82.88 124 PHE A C 1
ATOM 994 O O . PHE A 1 124 ? -15.599 13.713 30.983 1.00 82.88 124 PHE A O 1
ATOM 1001 N N . ASP A 1 125 ? -14.379 13.550 29.109 1.00 77.38 125 ASP A N 1
ATOM 1002 C CA . ASP A 1 125 ? -13.754 14.883 29.166 1.00 77.38 125 ASP A CA 1
ATOM 1003 C C . ASP A 1 125 ? -14.642 15.967 28.502 1.00 77.38 125 ASP A C 1
ATOM 1005 O O . ASP A 1 125 ? -14.209 17.095 28.275 1.00 77.38 125 ASP A O 1
ATOM 1009 N N . GLY A 1 126 ? -15.885 15.616 28.146 1.00 59.06 126 GLY A N 1
ATOM 1010 C CA . GLY A 1 126 ? -16.911 16.492 27.571 1.00 59.06 126 GLY A CA 1
ATOM 1011 C C . GLY A 1 126 ? -17.792 17.207 28.606 1.00 59.06 126 GLY A C 1
ATOM 1012 O O . GLY A 1 126 ? -18.986 17.381 28.348 1.00 59.06 126 GLY A O 1
ATOM 1013 N N . HIS A 1 127 ? -17.219 17.599 29.751 1.00 49.34 127 HIS A N 1
ATOM 1014 C CA . HIS A 1 127 ? -17.822 18.452 30.785 1.00 49.34 127 HIS A CA 1
ATOM 1015 C C . HIS A 1 127 ? -16.869 19.580 31.181 1.00 49.34 127 HIS A C 1
ATOM 1017 O O . HIS A 1 127 ? -15.686 19.279 31.453 1.00 49.34 127 HIS A O 1
#

InterPro domains:
  IPR010064 Bacteriophage HK97-gp10, putative tail-component [PF04883] (1-81)

Radius of gyration: 17.68 Å; chains: 1; bounding box: 44×36×49 Å

Secondary structure (DSSP, 8-state):
-HHHHHHHHHHHHHHHS--SSSHHHHHTT-S-HHHHHHHHHTTPPP-HHHHHHH---EEETTEEE-------TTHHHHHHEEE-TTSS-EEEP--HHHHHHHHHHHHHHHHHHHHHHHHHHHHHS--

Foldseek 3Di:
DVLVLQLQLLVQLLVLDDQDLQLQSQLQQDDASVVSNVCSPVVHHHDSVVSSVPFDWDDDPPDIDGDTDGRNPCNVCQQAWDQDPVNPDTGGHSNSNPVSVVVSVVCVVVVVVVVVVVVVCVVVVVD

pLDDT: mean 91.55, std 7.07, range [49.34, 97.56]

Organism: NCBI:txid1076179